Protein AF-W4V9B3-F1 (afdb_monomer_lite)

Foldseek 3Di:
DAEAEAEDPVLFWPDDPVRCVPQPFPDDLVDDPVVNVVSVVVSCVVCVCSVVTDTDPVVVVVVVVVVPDPDDPVQDDDDPASLCVVVNVVVDDLQDAYEYDHRDPAPLCDCDDDDPPNGGRSRPVNVCCVSRVNYD

Structure (mmCIF, N/CA/C/O backbone):
data_AF-W4V9B3-F1
#
_entry.id   AF-W4V9B3-F1
#
loop_
_atom_site.group_PDB
_atom_site.id
_atom_site.type_symbol
_atom_site.label_atom_id
_atom_site.label_alt_id
_atom_site.label_comp_id
_atom_site.label_asym_id
_atom_site.label_entity_id
_atom_site.label_seq_id
_atom_site.pdbx_PDB_ins_code
_atom_site.Cartn_x
_atom_site.Cartn_y
_atom_site.Cartn_z
_atom_site.occupancy
_atom_site.B_iso_or_equiv
_atom_site.auth_seq_id
_atom_site.auth_comp_id
_atom_site.auth_asym_id
_atom_site.auth_atom_id
_atom_site.pdbx_PDB_model_num
ATOM 1 N N . MET A 1 1 ? -18.787 -0.684 14.087 1.00 90.56 1 MET A N 1
ATOM 2 C CA . MET A 1 1 ? -17.705 -1.238 13.248 1.00 90.56 1 MET A CA 1
ATOM 3 C C . MET A 1 1 ? -17.337 -0.197 12.207 1.00 90.56 1 MET A C 1
ATOM 5 O O . MET A 1 1 ? -18.249 0.363 11.611 1.00 90.56 1 MET A O 1
ATOM 9 N N . ILE A 1 2 ? -16.049 0.083 12.020 1.00 94.56 2 ILE A N 1
ATOM 10 C CA . ILE A 1 2 ? -15.542 1.057 11.043 1.00 94.56 2 ILE A CA 1
ATOM 11 C C . ILE A 1 2 ? -14.742 0.297 9.986 1.00 94.56 2 ILE A C 1
ATOM 13 O O . ILE A 1 2 ? -13.841 -0.462 10.332 1.00 94.56 2 ILE A O 1
ATOM 17 N N . GLY A 1 3 ? -15.104 0.469 8.714 1.00 95.56 3 GLY A N 1
ATOM 18 C CA . GLY A 1 3 ? -14.388 -0.134 7.592 1.00 95.56 3 GLY A CA 1
ATOM 19 C C . GLY A 1 3 ? -13.197 0.722 7.172 1.00 95.56 3 GLY A C 1
ATOM 20 O O . GLY A 1 3 ? -13.346 1.931 7.005 1.00 95.56 3 GLY A O 1
ATOM 21 N N . ILE A 1 4 ? -12.039 0.096 6.987 1.00 95.75 4 ILE A N 1
ATOM 22 C CA . ILE A 1 4 ? -10.825 0.721 6.463 1.00 95.75 4 ILE A CA 1
ATOM 23 C C . ILE A 1 4 ? -10.378 -0.087 5.248 1.00 95.75 4 ILE A C 1
ATOM 25 O O . ILE A 1 4 ? -10.245 -1.308 5.321 1.00 95.75 4 ILE A O 1
ATOM 29 N N . LEU A 1 5 ? -10.147 0.607 4.137 1.00 96.00 5 LEU A N 1
ATOM 30 C CA . LEU A 1 5 ? -9.519 0.045 2.950 1.00 96.00 5 LEU A CA 1
ATOM 31 C C . LEU A 1 5 ? -8.094 0.591 2.867 1.00 96.00 5 LEU A C 1
ATOM 33 O O . LEU A 1 5 ? -7.904 1.799 2.735 1.00 96.00 5 LEU A O 1
ATOM 37 N N . SER A 1 6 ? -7.122 -0.308 2.968 1.00 95.75 6 SER A N 1
ATOM 38 C CA . SER A 1 6 ? -5.699 -0.031 2.819 1.00 95.75 6 SER A CA 1
ATOM 39 C C . SER A 1 6 ? -5.209 -0.637 1.511 1.00 95.75 6 SER A C 1
ATOM 41 O O . SER A 1 6 ? -5.557 -1.774 1.191 1.00 95.75 6 SER A O 1
ATOM 43 N N . ILE A 1 7 ? -4.46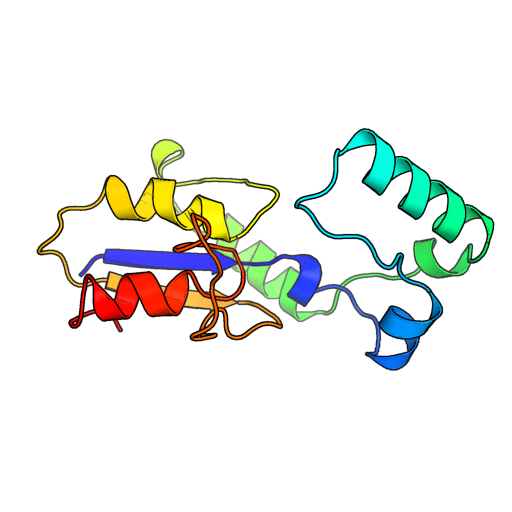1 0.136 0.726 1.00 96.19 7 ILE A N 1
ATOM 44 C CA . ILE A 1 7 ? -4.012 -0.268 -0.608 1.00 96.19 7 ILE A CA 1
ATOM 45 C C . ILE A 1 7 ? -2.563 0.171 -0.778 1.00 96.19 7 ILE A C 1
ATOM 47 O O . ILE A 1 7 ? -2.291 1.373 -0.775 1.00 96.19 7 ILE A O 1
ATOM 51 N N . ASP A 1 8 ? -1.667 -0.791 -0.961 1.00 94.25 8 ASP A N 1
ATOM 52 C CA . ASP A 1 8 ? -0.376 -0.568 -1.597 1.00 94.25 8 ASP A CA 1
ATOM 53 C C . ASP A 1 8 ? -0.545 -0.729 -3.115 1.00 94.25 8 ASP A C 1
ATOM 55 O O . ASP A 1 8 ? -0.987 -1.763 -3.622 1.00 94.25 8 ASP A O 1
ATOM 59 N N . PHE A 1 9 ? -0.240 0.330 -3.865 1.00 93.56 9 PHE A N 1
ATOM 60 C CA . PHE A 1 9 ? -0.404 0.320 -5.316 1.00 93.56 9 PHE A CA 1
ATOM 61 C C . PHE A 1 9 ? 0.681 -0.482 -6.039 1.00 93.56 9 PHE A C 1
ATOM 63 O O . PHE A 1 9 ? 0.445 -0.889 -7.183 1.00 93.56 9 PHE A O 1
ATOM 70 N N . ASP A 1 10 ? 1.801 -0.796 -5.382 1.00 91.06 10 ASP A N 1
ATOM 71 C CA . ASP A 1 10 ? 2.827 -1.679 -5.941 1.00 91.06 10 ASP A CA 1
ATOM 72 C C . ASP A 1 10 ? 2.305 -3.106 -6.156 1.00 91.06 10 ASP A C 1
ATOM 74 O O . ASP A 1 10 ? 2.838 -3.830 -7.014 1.00 91.06 10 ASP A O 1
ATOM 78 N N . TYR A 1 11 ? 1.206 -3.469 -5.471 1.00 93.88 11 TYR A N 1
ATOM 79 C CA . TYR A 1 11 ? 0.410 -4.677 -5.709 1.00 93.88 11 TYR A CA 1
ATOM 80 C C . TYR A 1 11 ? 0.027 -4.855 -7.183 1.00 93.88 11 TYR A C 1
ATOM 82 O O . TYR A 1 11 ? 0.052 -5.957 -7.727 1.00 93.88 11 TYR A O 1
ATOM 90 N N . PHE A 1 12 ? -0.298 -3.755 -7.861 1.00 96.44 12 PHE A N 1
ATOM 91 C CA . PHE A 1 12 ? -0.871 -3.812 -9.201 1.00 96.44 12 PHE A CA 1
ATOM 92 C C . PHE A 1 12 ? 0.162 -3.823 -10.320 1.00 96.44 12 PHE A C 1
ATOM 94 O O . PHE A 1 12 ? -0.212 -4.049 -11.468 1.00 96.44 12 PHE A O 1
ATOM 101 N N . VAL A 1 13 ? 1.438 -3.571 -10.027 1.00 95.25 13 VAL A N 1
ATOM 102 C CA . VAL A 1 13 ? 2.493 -3.517 -11.046 1.00 95.25 13 VAL A CA 1
ATOM 103 C C . VAL A 1 13 ? 2.648 -4.889 -11.710 1.00 95.25 13 VAL A C 1
ATOM 105 O O . VAL A 1 13 ? 2.989 -5.881 -11.059 1.00 95.25 13 VAL A O 1
ATOM 108 N N . ASN A 1 14 ? 2.414 -4.939 -13.025 1.00 96.31 14 ASN A N 1
ATOM 109 C CA . ASN A 1 14 ? 2.417 -6.168 -13.818 1.00 96.31 14 ASN A CA 1
ATOM 110 C C . ASN A 1 14 ? 3.848 -6.600 -14.167 1.00 96.31 14 ASN A C 1
ATOM 112 O O . ASN A 1 14 ? 4.325 -6.427 -15.290 1.00 96.31 14 ASN A O 1
ATOM 116 N N . ALA A 1 15 ? 4.545 -7.122 -13.166 1.00 94.50 15 ALA A N 1
ATOM 117 C CA . ALA A 1 15 ? 5.899 -7.638 -13.277 1.00 94.50 15 ALA A CA 1
ATOM 118 C C . ALA A 1 15 ? 6.039 -8.903 -12.426 1.00 94.50 15 ALA A C 1
ATOM 120 O O . ALA A 1 15 ? 5.587 -8.935 -11.279 1.00 94.50 15 ALA A O 1
ATOM 121 N N . SER A 1 16 ? 6.701 -9.927 -12.974 1.00 92.50 16 SER A N 1
ATOM 122 C CA . SER A 1 16 ? 7.059 -11.124 -12.210 1.00 92.50 16 SER A CA 1
ATOM 123 C C . SER A 1 16 ? 8.061 -10.790 -11.100 1.00 92.50 16 SER A C 1
ATOM 125 O O . SER A 1 16 ? 8.776 -9.789 -11.180 1.00 92.50 16 SER A O 1
ATOM 127 N N . SER A 1 17 ? 8.166 -11.657 -10.091 1.00 90.31 17 SER A N 1
ATOM 128 C CA . SER A 1 17 ? 9.202 -11.552 -9.052 1.00 90.31 17 SER A CA 1
ATOM 129 C C . SER A 1 17 ? 10.605 -11.448 -9.658 1.00 90.31 17 SER A C 1
ATOM 131 O O . SER A 1 17 ? 11.345 -10.526 -9.342 1.00 90.31 17 SER A O 1
ATOM 133 N N . GLN A 1 18 ? 10.919 -12.302 -10.635 1.00 92.75 18 GLN A N 1
ATOM 134 C CA . GLN A 1 18 ? 12.200 -12.279 -11.344 1.00 92.75 18 GLN A CA 1
ATOM 135 C C . GLN A 1 18 ? 12.474 -10.936 -12.042 1.00 92.75 18 GLN A C 1
ATOM 137 O O . GLN A 1 18 ? 13.603 -10.446 -12.023 1.00 92.75 18 GLN A O 1
ATOM 142 N N . ALA A 1 19 ? 11.458 -10.332 -12.667 1.00 92.56 19 ALA A N 1
ATOM 143 C CA . ALA A 1 19 ? 11.604 -9.031 -13.314 1.00 92.56 19 ALA A CA 1
ATOM 144 C C . ALA A 1 19 ? 11.833 -7.913 -12.285 1.00 92.56 19 ALA A C 1
ATOM 146 O O . ALA A 1 19 ? 12.660 -7.030 -12.513 1.00 92.56 19 ALA A O 1
ATOM 147 N N . ARG A 1 20 ? 11.143 -7.967 -11.140 1.00 91.94 20 ARG A N 1
ATOM 148 C CA . ARG A 1 20 ? 11.360 -7.031 -10.030 1.00 91.94 20 ARG A CA 1
ATOM 149 C C . ARG A 1 20 ? 12.799 -7.136 -9.519 1.00 91.94 20 ARG A C 1
ATOM 151 O O . ARG A 1 20 ? 13.507 -6.136 -9.532 1.00 91.94 20 ARG A O 1
ATOM 158 N N . ASP A 1 21 ? 13.270 -8.342 -9.215 1.00 90.88 21 ASP A N 1
ATOM 159 C CA . ASP A 1 21 ? 14.627 -8.574 -8.697 1.00 90.88 21 ASP A CA 1
ATOM 160 C C . ASP A 1 21 ? 15.727 -8.108 -9.664 1.00 90.88 21 ASP A C 1
ATOM 162 O O . ASP A 1 21 ? 16.754 -7.564 -9.252 1.00 90.88 21 ASP A O 1
ATOM 166 N N . MET A 1 22 ? 15.527 -8.310 -10.970 1.00 91.19 22 MET A N 1
ATOM 167 C CA . MET A 1 22 ? 16.522 -7.947 -11.978 1.00 91.19 22 MET A CA 1
ATOM 168 C C . MET A 1 22 ? 16.532 -6.440 -12.264 1.00 91.19 22 MET A C 1
ATOM 170 O O . MET A 1 22 ? 17.596 -5.806 -12.312 1.00 91.19 22 MET A O 1
ATOM 174 N N . TYR A 1 23 ? 15.354 -5.854 -12.475 1.00 93.31 23 TYR A N 1
ATOM 175 C CA . TYR A 1 23 ? 15.243 -4.535 -13.089 1.00 93.31 23 TYR A CA 1
ATOM 176 C C . TYR A 1 23 ? 14.955 -3.416 -12.087 1.00 93.31 23 TYR A C 1
ATOM 178 O O . TYR A 1 23 ? 15.373 -2.283 -12.337 1.00 93.31 23 TYR A O 1
ATOM 186 N N . PHE A 1 24 ? 14.303 -3.693 -10.955 1.00 93.50 24 PHE A N 1
ATOM 187 C CA . PHE A 1 24 ? 13.871 -2.647 -10.025 1.00 93.50 24 PHE A CA 1
ATOM 188 C C . PHE A 1 24 ? 15.050 -2.189 -9.151 1.00 93.50 24 PHE A C 1
ATOM 190 O O . PHE A 1 24 ? 16.014 -2.931 -8.933 1.00 93.50 24 PHE A O 1
ATOM 197 N N . PRO A 1 25 ? 15.064 -0.931 -8.686 1.00 92.38 25 PRO A N 1
ATOM 198 C CA . PRO A 1 25 ? 16.099 -0.473 -7.774 1.00 92.38 25 PRO A CA 1
ATOM 199 C C . PRO A 1 25 ? 15.941 -1.137 -6.401 1.00 92.38 25 PRO A C 1
ATOM 201 O O . PRO A 1 25 ? 14.832 -1.270 -5.899 1.00 92.38 25 PRO A O 1
ATOM 204 N N . ASN A 1 26 ? 17.061 -1.458 -5.747 1.00 85.44 26 ASN A N 1
ATOM 205 C CA . ASN A 1 26 ? 17.074 -1.949 -4.361 1.00 85.44 26 ASN A CA 1
ATOM 206 C C . ASN A 1 26 ? 16.932 -0.777 -3.371 1.00 85.44 26 ASN A C 1
ATOM 208 O O . ASN A 1 26 ? 17.785 -0.575 -2.506 1.00 85.44 26 ASN A O 1
ATOM 212 N N . GLY A 1 27 ? 15.925 0.068 -3.588 1.00 81.31 27 GLY A N 1
ATOM 213 C CA . GLY A 1 27 ? 15.593 1.208 -2.738 1.00 81.31 27 GLY A CA 1
ATOM 214 C C . GLY A 1 27 ? 14.404 0.906 -1.829 1.00 81.31 27 GLY A C 1
ATOM 215 O O . GLY A 1 27 ? 13.700 -0.077 -2.029 1.00 81.31 27 GLY A O 1
ATOM 216 N N . SER A 1 28 ? 14.177 1.768 -0.841 1.00 77.12 28 SER A N 1
ATOM 217 C CA . SER A 1 28 ? 13.000 1.723 0.034 1.00 77.12 28 SER A CA 1
ATOM 218 C C . SER A 1 28 ? 12.418 3.121 0.211 1.00 77.12 28 SER A C 1
ATOM 220 O O . SER A 1 28 ? 13.180 4.091 0.197 1.00 77.12 28 SER A O 1
ATOM 222 N N . ASP A 1 29 ? 11.124 3.227 0.511 1.00 71.19 29 ASP A N 1
ATOM 223 C CA . ASP A 1 29 ? 10.448 4.516 0.767 1.00 71.19 29 ASP A CA 1
ATOM 224 C C . ASP A 1 29 ? 10.954 5.247 2.020 1.00 71.19 29 ASP A C 1
ATOM 226 O O . ASP A 1 29 ? 10.649 6.413 2.249 1.00 71.19 29 ASP A O 1
ATOM 230 N N . GLU A 1 30 ? 11.770 4.586 2.844 1.00 74.12 30 GLU A N 1
ATOM 231 C CA . GLU A 1 30 ? 12.457 5.218 3.976 1.00 74.12 30 GLU A CA 1
ATOM 232 C C . GLU A 1 30 ? 13.711 6.009 3.562 1.00 74.12 30 GLU A C 1
ATOM 234 O O . GLU A 1 30 ? 14.324 6.698 4.380 1.00 74.12 30 GLU A O 1
ATOM 239 N N . MET A 1 31 ? 14.116 5.918 2.294 1.00 84.12 31 MET A N 1
ATOM 240 C CA . MET A 1 31 ? 15.239 6.677 1.754 1.00 84.12 31 MET A CA 1
ATOM 241 C C . MET A 1 31 ? 14.816 8.105 1.387 1.00 84.12 31 MET A C 1
ATOM 243 O O . MET A 1 31 ? 13.664 8.345 1.037 1.00 84.12 31 MET A O 1
ATOM 247 N N . PRO A 1 32 ? 15.754 9.070 1.368 1.00 87.69 32 PRO A N 1
ATOM 248 C CA . PRO A 1 32 ? 15.469 10.402 0.847 1.00 87.69 32 PRO A CA 1
ATOM 249 C C . PRO A 1 32 ? 14.905 10.352 -0.582 1.00 87.69 32 PRO A C 1
ATOM 251 O O . PRO A 1 32 ? 15.508 9.737 -1.466 1.00 87.69 32 PRO A O 1
ATOM 254 N N . ASN A 1 33 ? 13.786 11.045 -0.825 1.00 85.31 33 ASN A N 1
ATOM 255 C CA . ASN A 1 33 ? 13.067 11.013 -2.109 1.00 85.31 33 ASN A CA 1
ATOM 256 C C . ASN A 1 33 ? 13.954 11.334 -3.318 1.00 85.31 33 ASN A C 1
ATOM 258 O O . ASN A 1 33 ? 13.797 10.739 -4.382 1.00 85.31 33 ASN A O 1
ATOM 262 N N . ASN A 1 34 ? 14.909 12.257 -3.171 1.00 91.44 34 ASN A N 1
ATOM 263 C CA . ASN A 1 34 ? 15.858 12.587 -4.235 1.00 91.44 34 ASN A CA 1
ATOM 264 C C . ASN A 1 34 ? 16.736 11.385 -4.618 1.00 91.44 34 ASN A C 1
ATOM 266 O O . ASN A 1 34 ? 16.944 11.135 -5.800 1.00 91.44 34 ASN A O 1
ATOM 270 N N . LYS A 1 35 ? 17.201 10.614 -3.631 1.00 92.25 35 LYS A N 1
ATOM 271 C CA . LYS A 1 35 ? 18.023 9.423 -3.851 1.00 92.25 35 LYS A CA 1
ATOM 272 C C . LYS A 1 35 ? 17.213 8.315 -4.518 1.00 92.25 35 LYS A C 1
ATOM 274 O O . LYS A 1 35 ? 17.687 7.734 -5.490 1.00 92.25 35 LYS A O 1
ATOM 279 N N . LEU A 1 36 ? 15.991 8.066 -4.043 1.00 90.50 36 LEU A N 1
ATOM 280 C CA . LEU A 1 36 ? 15.100 7.070 -4.644 1.00 90.50 36 LEU A CA 1
ATOM 281 C C . LEU A 1 36 ? 14.773 7.426 -6.102 1.00 90.50 36 LEU A C 1
ATOM 283 O O . LEU A 1 36 ? 14.847 6.571 -6.983 1.00 90.50 36 LEU A O 1
ATOM 287 N N . LYS A 1 37 ? 14.503 8.708 -6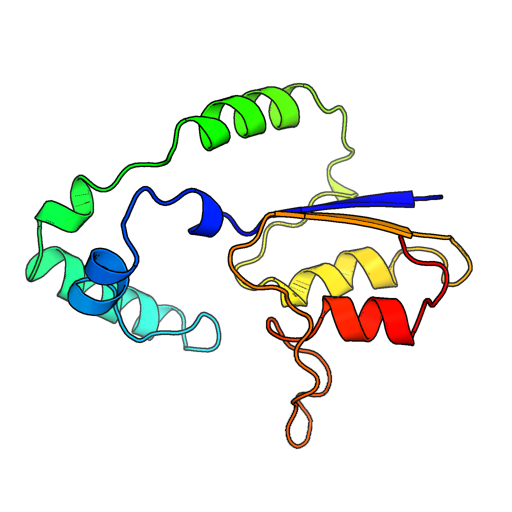.379 1.00 91.69 37 LYS A N 1
ATOM 288 C CA . LYS A 1 37 ? 14.266 9.202 -7.739 1.00 91.69 37 LYS A CA 1
ATOM 289 C C . LYS A 1 37 ? 15.469 8.968 -8.654 1.00 91.69 37 LYS A C 1
ATOM 291 O O . LYS A 1 37 ? 15.291 8.423 -9.739 1.00 91.69 37 LYS A O 1
ATOM 296 N N . SER A 1 38 ? 16.680 9.312 -8.215 1.00 94.69 38 SER A N 1
ATOM 297 C CA . SER A 1 38 ? 17.892 9.081 -9.013 1.00 94.69 38 SER A CA 1
ATOM 298 C C . SER A 1 38 ? 18.151 7.594 -9.280 1.00 94.69 38 SER A C 1
ATOM 300 O O . SER A 1 38 ? 18.569 7.238 -10.379 1.00 94.69 38 SER A O 1
ATOM 302 N N . MET A 1 39 ? 17.850 6.710 -8.321 1.00 94.88 39 MET A N 1
ATOM 303 C CA . MET A 1 39 ? 17.946 5.258 -8.531 1.00 94.88 39 MET A CA 1
ATOM 304 C C . MET A 1 39 ? 16.974 4.781 -9.616 1.00 94.88 39 MET A C 1
ATOM 306 O O . MET A 1 39 ? 17.355 3.995 -10.482 1.00 94.88 39 MET A O 1
ATOM 310 N N . TRP A 1 40 ? 15.734 5.273 -9.608 1.00 94.12 40 TRP A N 1
ATOM 311 C CA . TRP A 1 40 ? 14.770 4.975 -10.667 1.00 94.12 40 TRP A CA 1
ATOM 312 C C . TRP A 1 40 ? 15.201 5.532 -12.027 1.00 94.12 40 TRP A C 1
ATOM 314 O O . TRP A 1 40 ? 15.111 4.818 -13.023 1.00 94.12 40 TRP A O 1
ATOM 324 N N . GLU A 1 41 ? 15.707 6.766 -12.086 1.00 95.31 41 GLU A N 1
ATOM 325 C CA . GLU A 1 41 ? 16.234 7.371 -13.320 1.00 95.31 41 GLU A CA 1
ATOM 326 C C . GLU A 1 41 ? 17.350 6.511 -13.935 1.00 95.31 41 GLU A C 1
ATOM 328 O O . GLU A 1 41 ? 17.303 6.208 -15.128 1.00 95.31 41 GLU A O 1
ATOM 333 N N . GLU A 1 42 ? 18.298 6.033 -13.122 1.00 95.75 42 GLU A N 1
ATOM 334 C CA . GLU A 1 42 ? 19.348 5.109 -13.566 1.00 95.75 42 GLU A CA 1
ATOM 335 C C . GLU A 1 42 ? 18.762 3.799 -14.115 1.00 95.75 42 GLU A C 1
ATOM 337 O O . GLU A 1 42 ? 19.163 3.340 -15.189 1.00 95.75 42 GLU A O 1
ATOM 342 N N . ARG A 1 43 ? 17.788 3.201 -13.413 1.00 95.69 43 ARG A N 1
ATOM 343 C CA . ARG A 1 43 ? 17.138 1.959 -13.859 1.00 95.69 43 ARG A CA 1
ATOM 344 C C . ARG A 1 43 ? 16.401 2.144 -15.181 1.00 95.69 43 ARG A C 1
ATOM 346 O O . ARG A 1 43 ? 16.560 1.306 -16.060 1.00 95.69 43 ARG A O 1
ATOM 353 N N . TYR A 1 44 ? 15.672 3.242 -15.369 1.00 95.81 44 TYR A N 1
ATOM 354 C CA . TYR A 1 44 ? 14.975 3.524 -16.628 1.00 95.81 44 TYR A CA 1
ATOM 355 C C . TYR A 1 44 ? 15.916 3.797 -17.807 1.00 95.81 44 TYR A C 1
ATOM 357 O O . TYR A 1 44 ? 15.527 3.561 -18.953 1.00 95.81 44 TYR A O 1
ATOM 365 N N . LEU A 1 45 ? 17.122 4.317 -17.552 1.00 96.56 45 LEU A N 1
ATOM 366 C CA . LEU A 1 45 ? 18.156 4.476 -18.577 1.00 96.56 45 LEU A CA 1
ATOM 367 C C . LEU A 1 45 ? 18.786 3.132 -18.947 1.00 96.56 45 LEU A C 1
ATOM 369 O O . LEU A 1 45 ? 18.999 2.863 -20.126 1.00 96.56 45 LEU A O 1
ATOM 373 N N . ARG A 1 46 ? 19.068 2.290 -17.947 1.00 96.81 46 ARG A N 1
ATOM 374 C CA . ARG A 1 46 ? 19.692 0.975 -18.147 1.00 96.81 46 ARG A CA 1
ATOM 375 C C . ARG A 1 46 ? 18.731 -0.058 -18.745 1.00 96.81 46 ARG A C 1
ATOM 377 O O . ARG A 1 46 ? 19.166 -0.871 -19.552 1.00 96.81 46 ARG A O 1
ATOM 384 N N . TYR A 1 47 ? 17.454 0.001 -18.372 1.00 95.88 47 TYR A N 1
ATOM 385 C CA . TYR A 1 47 ? 16.407 -0.957 -18.739 1.00 95.88 47 TYR A CA 1
ATOM 386 C C . TYR A 1 47 ? 15.165 -0.222 -19.279 1.00 95.88 47 TYR A C 1
ATOM 388 O O . TYR A 1 47 ? 14.166 -0.065 -18.566 1.00 95.88 47 TYR A O 1
ATOM 396 N N . PRO A 1 48 ? 15.192 0.289 -20.527 1.00 93.75 48 PRO A N 1
ATOM 397 C CA . PRO A 1 48 ? 14.073 1.038 -21.105 1.00 93.75 48 PRO A CA 1
ATOM 398 C C . PRO A 1 48 ? 12.745 0.263 -21.151 1.00 93.75 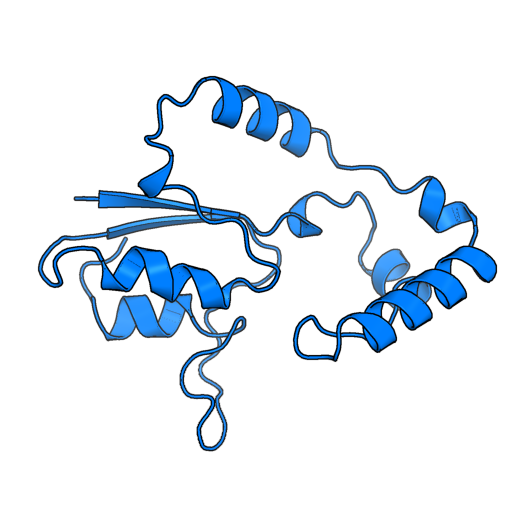48 PRO A C 1
ATOM 400 O O . PRO A 1 48 ? 11.676 0.876 -21.171 1.00 93.75 48 PRO A O 1
ATOM 403 N N . GLU A 1 49 ? 12.794 -1.070 -21.154 1.00 90.25 49 GLU A N 1
ATOM 404 C CA . GLU A 1 49 ? 11.647 -1.977 -21.062 1.00 90.25 49 GLU A CA 1
ATOM 405 C C . GLU A 1 49 ? 10.801 -1.765 -19.805 1.00 90.25 49 GLU A C 1
ATOM 407 O O . GLU A 1 49 ? 9.592 -1.982 -19.863 1.00 90.25 49 GLU A O 1
ATOM 412 N N . LEU A 1 50 ? 11.381 -1.241 -18.717 1.00 93.44 50 LEU A N 1
ATOM 413 C CA . LEU A 1 50 ? 10.638 -0.871 -17.511 1.00 93.44 50 LEU A CA 1
ATOM 414 C C . LEU A 1 50 ? 9.514 0.129 -17.805 1.00 93.44 50 LEU A C 1
ATOM 416 O O . LEU A 1 50 ? 8.472 0.086 -17.164 1.00 93.44 50 LEU A O 1
ATOM 420 N N . LYS A 1 51 ? 9.672 0.991 -18.819 1.00 90.88 51 LYS A N 1
ATOM 421 C CA . LYS A 1 51 ? 8.630 1.951 -19.230 1.00 90.88 51 LYS A CA 1
ATOM 422 C C . LYS A 1 51 ? 7.400 1.280 -19.850 1.00 90.88 51 LYS A C 1
ATOM 424 O O . LYS A 1 51 ? 6.374 1.933 -20.008 1.00 90.88 51 LYS A O 1
ATOM 429 N N . LYS A 1 52 ? 7.515 0.010 -20.251 1.00 92.69 52 LYS A N 1
ATOM 4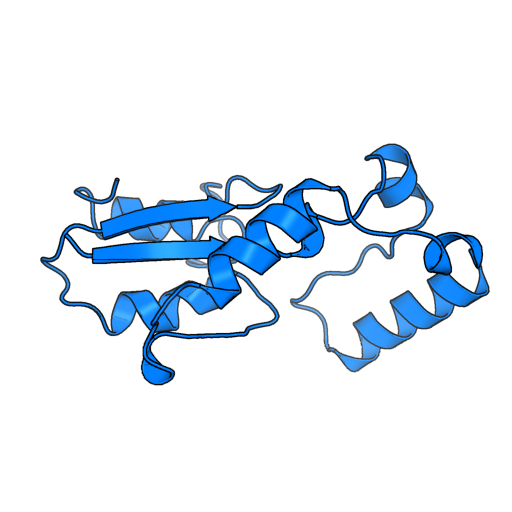30 C CA . LYS A 1 52 ? 6.416 -0.794 -20.803 1.00 92.69 52 LYS A CA 1
ATOM 431 C C . LYS A 1 52 ? 5.673 -1.577 -19.722 1.00 92.69 52 LYS A C 1
ATOM 433 O O . LYS A 1 52 ? 4.630 -2.150 -20.023 1.00 92.69 52 LYS A O 1
ATOM 438 N N . VAL A 1 53 ? 6.207 -1.628 -18.498 1.00 94.62 53 VAL A N 1
ATOM 439 C CA . VAL A 1 53 ? 5.546 -2.291 -17.374 1.00 94.62 53 VAL A CA 1
ATOM 440 C C . VAL A 1 53 ? 4.260 -1.533 -17.067 1.00 94.62 53 VAL A C 1
ATOM 442 O O . VAL A 1 53 ? 4.273 -0.340 -16.768 1.00 94.62 53 VAL A O 1
ATOM 445 N N . GLY A 1 54 ? 3.143 -2.236 -17.208 1.00 95.88 54 GLY A N 1
ATOM 446 C CA . GLY A 1 54 ? 1.817 -1.724 -16.902 1.00 95.88 54 GLY A CA 1
ATOM 447 C C . GLY A 1 54 ? 1.331 -2.189 -15.536 1.00 95.88 54 GLY A C 1
ATOM 448 O O . GLY A 1 54 ? 2.107 -2.549 -14.650 1.00 95.88 54 GLY A O 1
ATOM 449 N N . VAL A 1 55 ? 0.012 -2.227 -15.401 1.00 97.25 55 VAL A N 1
ATOM 450 C CA . VAL A 1 55 ? -0.686 -2.777 -14.239 1.00 97.25 55 VAL A CA 1
ATOM 451 C C . VAL A 1 55 ? -1.533 -3.978 -14.648 1.00 97.25 55 VAL A C 1
ATOM 453 O O . VAL A 1 55 ? -1.871 -4.118 -15.824 1.00 97.25 55 VAL A O 1
ATOM 456 N N . ILE A 1 56 ? -1.835 -4.862 -13.700 1.00 96.88 56 ILE A N 1
ATOM 457 C CA . ILE A 1 56 ? -2.737 -6.005 -13.904 1.00 96.88 56 ILE A CA 1
ATOM 458 C C . ILE A 1 56 ? -4.199 -5.543 -14.019 1.00 96.88 56 ILE A C 1
ATOM 460 O O . ILE A 1 56 ? -4.549 -4.456 -13.553 1.00 96.88 56 ILE A O 1
ATOM 464 N N . ASP A 1 57 ? -5.069 -6.377 -14.594 1.00 97.19 57 ASP A N 1
ATOM 465 C CA . ASP A 1 57 ? -6.471 -6.022 -14.870 1.00 97.19 57 ASP A CA 1
ATOM 466 C C . ASP A 1 57 ? -7.275 -5.652 -13.610 1.00 97.19 57 ASP A C 1
ATOM 468 O O . ASP A 1 57 ? -8.113 -4.742 -13.648 1.00 97.19 57 ASP A O 1
ATOM 472 N N . ASP A 1 58 ? -6.958 -6.270 -12.469 1.00 96.81 58 ASP A N 1
ATOM 473 C CA . ASP A 1 58 ? -7.595 -5.998 -11.173 1.00 96.81 58 ASP A CA 1
ATOM 474 C C . ASP A 1 58 ? -7.487 -4.526 -10.753 1.00 96.81 58 ASP A C 1
ATOM 476 O O . ASP A 1 58 ? -8.378 -3.999 -10.081 1.00 96.81 58 ASP A O 1
ATOM 480 N N . PHE A 1 59 ? -6.447 -3.819 -11.209 1.00 97.69 59 PHE A N 1
ATOM 481 C CA . PHE A 1 59 ? -6.316 -2.381 -10.990 1.00 97.69 59 PHE A CA 1
ATOM 482 C C . PHE A 1 59 ? -7.506 -1.612 -11.562 1.00 97.69 59 PHE A C 1
ATOM 484 O O . PHE A 1 59 ? -8.011 -0.683 -10.933 1.00 97.69 59 PHE A O 1
ATOM 491 N N . TYR A 1 60 ? -7.965 -1.973 -12.761 1.00 97.62 60 TYR A N 1
ATOM 492 C CA . TYR A 1 60 ? -9.058 -1.269 -13.424 1.00 97.62 60 TYR A CA 1
ATOM 493 C C . TYR A 1 60 ? -10.399 -1.559 -12.751 1.00 97.62 60 TYR A C 1
ATOM 495 O O . TYR A 1 60 ? -11.224 -0.647 -12.634 1.00 97.62 60 TYR A O 1
ATOM 503 N N . PHE A 1 61 ? -10.587 -2.782 -12.245 1.00 96.62 61 PHE A N 1
ATOM 504 C CA . PHE A 1 61 ? -11.732 -3.121 -11.404 1.00 96.62 61 PHE A CA 1
ATOM 505 C C . PHE A 1 61 ? -11.729 -2.296 -10.111 1.00 96.62 61 PHE A C 1
ATOM 507 O O . PHE A 1 61 ? -12.702 -1.587 -9.836 1.00 96.62 61 PHE A O 1
ATOM 514 N N . LEU A 1 62 ? -10.616 -2.301 -9.367 1.00 96.62 62 LEU A N 1
ATOM 515 C CA . LEU A 1 62 ? -10.479 -1.526 -8.134 1.00 96.62 62 LEU A CA 1
ATOM 516 C C . LEU A 1 62 ? -10.677 -0.031 -8.395 1.00 96.62 62 LEU A C 1
ATOM 518 O O . LEU A 1 62 ? -11.417 0.635 -7.679 1.00 96.62 62 LEU A O 1
ATOM 522 N N . LYS A 1 63 ? -10.061 0.512 -9.447 1.00 96.38 63 LYS A N 1
ATOM 523 C CA . LYS A 1 63 ? -10.198 1.921 -9.828 1.00 96.38 63 LYS A CA 1
ATOM 524 C C . LYS A 1 63 ? -11.653 2.298 -10.088 1.00 96.38 63 LYS A C 1
ATOM 526 O O . LYS A 1 63 ? -12.071 3.380 -9.680 1.00 96.38 63 LYS A O 1
ATOM 531 N N . LYS A 1 64 ? -12.419 1.443 -10.772 1.00 96.88 64 LYS A N 1
ATOM 532 C CA . LYS A 1 64 ? -13.852 1.670 -10.988 1.00 96.88 64 LYS A CA 1
ATOM 533 C C . LYS A 1 64 ? -14.601 1.674 -9.655 1.00 96.88 64 LYS A C 1
ATOM 535 O O . LYS A 1 64 ? -15.290 2.649 -9.376 1.00 96.88 64 LYS A O 1
ATOM 540 N N . PHE A 1 65 ? -14.383 0.657 -8.823 1.00 95.44 65 PHE A N 1
ATOM 541 C CA . PHE A 1 65 ? -14.983 0.556 -7.492 1.00 95.44 65 PHE A CA 1
ATOM 542 C C . PHE A 1 65 ? -14.700 1.801 -6.638 1.00 95.44 65 PHE A C 1
ATOM 544 O O . PHE A 1 65 ? -15.630 2.438 -6.158 1.00 95.44 65 PHE A O 1
ATOM 551 N N . LEU A 1 66 ? -13.435 2.220 -6.524 1.00 94.12 66 LEU A N 1
ATOM 552 C CA . LEU A 1 66 ? -13.032 3.397 -5.746 1.00 94.12 66 LEU A CA 1
ATOM 553 C C . LEU A 1 66 ? -13.697 4.692 -6.232 1.00 94.12 66 LEU A C 1
ATOM 555 O O . LEU A 1 66 ? -14.015 5.550 -5.415 1.00 94.12 66 LEU A O 1
ATOM 559 N N . LYS A 1 67 ? -13.921 4.844 -7.544 1.00 93.00 67 LYS A N 1
ATOM 560 C CA . LYS A 1 67 ? -14.605 6.018 -8.115 1.00 93.00 67 LYS A CA 1
ATOM 561 C C . LYS A 1 67 ? -16.101 6.063 -7.805 1.00 93.00 67 LYS A C 1
ATOM 563 O O . LYS A 1 67 ? -16.686 7.139 -7.875 1.00 93.00 67 LYS A O 1
ATOM 568 N N . GLU A 1 68 ? -16.710 4.920 -7.514 1.00 95.44 68 GLU A N 1
ATOM 569 C CA . GLU A 1 68 ? -18.127 4.810 -7.155 1.00 95.44 68 GLU A CA 1
ATOM 570 C C . GLU A 1 68 ? -18.350 5.022 -5.646 1.00 95.44 68 GLU A C 1
ATOM 572 O O . GLU A 1 68 ? -19.476 5.264 -5.208 1.00 95.44 68 GLU A O 1
ATOM 577 N N . LEU A 1 69 ? -17.284 4.990 -4.837 1.00 91.31 69 LEU A N 1
ATOM 578 C CA . LEU A 1 69 ? -17.364 5.235 -3.401 1.00 91.31 69 LEU A CA 1
ATOM 579 C C . LEU A 1 69 ? -17.587 6.718 -3.091 1.00 91.31 69 LEU A C 1
ATOM 581 O O . LEU A 1 69 ? -16.830 7.596 -3.500 1.00 91.31 69 LEU A O 1
ATOM 585 N N . SER A 1 70 ? -18.593 6.991 -2.264 1.00 90.00 70 SER A N 1
ATOM 586 C CA . SER A 1 70 ? -18.840 8.318 -1.693 1.00 90.00 70 SER A CA 1
ATOM 587 C C . SER A 1 70 ? -18.134 8.451 -0.341 1.00 90.00 70 SER A C 1
ATOM 589 O O . SER A 1 70 ? -18.765 8.357 0.710 1.00 90.00 70 SER A O 1
ATOM 591 N N . ILE A 1 71 ? -16.807 8.618 -0.366 1.00 90.19 71 ILE A N 1
ATOM 592 C CA . ILE A 1 71 ? -15.985 8.793 0.843 1.00 90.19 71 ILE A CA 1
ATOM 593 C C . ILE A 1 71 ? -15.685 10.286 1.057 1.00 90.19 71 ILE A C 1
ATOM 595 O O . ILE A 1 71 ? -15.168 10.933 0.143 1.00 90.19 71 ILE A O 1
ATOM 599 N N . PRO A 1 72 ? -15.958 10.842 2.254 1.00 91.31 72 PRO A N 1
ATOM 600 C CA . PRO A 1 72 ? -15.554 12.201 2.601 1.00 91.31 72 PRO A CA 1
ATOM 601 C C . PRO A 1 72 ? -14.037 12.390 2.492 1.00 91.31 72 PRO A C 1
ATOM 603 O O . PRO A 1 72 ? -13.259 11.514 2.876 1.00 91.31 72 PRO A O 1
ATOM 606 N N . ARG A 1 73 ? -13.598 13.540 1.975 1.00 89.69 73 ARG A N 1
ATOM 607 C CA . ARG A 1 73 ? -12.185 13.800 1.652 1.00 89.69 73 ARG A CA 1
ATOM 608 C C . ARG A 1 73 ? -11.264 13.681 2.870 1.00 89.69 73 ARG A C 1
ATOM 610 O O . ARG A 1 73 ? -10.119 13.269 2.731 1.00 89.69 73 ARG A O 1
ATOM 617 N N . GLU A 1 74 ? -11.757 14.017 4.053 1.00 89.69 74 GLU A N 1
ATOM 618 C CA . GLU A 1 74 ? -11.061 13.917 5.337 1.00 89.69 74 GLU A CA 1
ATOM 619 C C . GLU A 1 74 ? -10.717 12.476 5.749 1.00 89.69 74 GLU A C 1
ATOM 621 O O . GLU A 1 74 ? -9.791 12.267 6.537 1.00 89.69 74 GLU A O 1
ATOM 626 N N . ASN A 1 75 ? -11.421 11.494 5.180 1.00 91.25 75 ASN A N 1
ATOM 627 C CA . ASN A 1 75 ? -11.199 10.067 5.403 1.00 91.25 75 ASN A CA 1
ATOM 628 C C . ASN A 1 75 ? -10.257 9.451 4.356 1.00 91.25 75 ASN A C 1
ATOM 630 O O . ASN A 1 75 ? -10.029 8.243 4.372 1.00 91.25 75 ASN A O 1
ATOM 634 N N . PHE A 1 76 ? -9.705 10.265 3.451 1.00 91.81 76 PHE A N 1
ATOM 635 C CA . PHE A 1 76 ? -8.745 9.833 2.446 1.00 91.81 76 PHE A CA 1
ATOM 636 C C . PHE A 1 76 ? -7.330 10.274 2.824 1.00 91.81 76 PHE A C 1
ATOM 638 O O . PHE A 1 76 ? -7.074 11.456 3.061 1.00 91.81 76 PHE A O 1
ATOM 645 N N . ILE A 1 77 ? -6.386 9.332 2.827 1.00 92.88 77 ILE A N 1
ATOM 646 C CA . ILE A 1 77 ? -4.958 9.624 2.967 1.00 92.88 77 ILE A CA 1
ATOM 647 C C . ILE A 1 77 ? -4.215 8.985 1.800 1.00 92.88 77 ILE A C 1
ATOM 649 O O . ILE A 1 77 ? -4.310 7.783 1.576 1.00 92.88 77 ILE A O 1
ATOM 653 N N . LYS A 1 78 ? -3.447 9.809 1.084 1.00 92.81 78 LYS A N 1
ATOM 654 C CA . LYS A 1 78 ? -2.397 9.359 0.171 1.00 92.81 78 LYS A CA 1
ATOM 655 C C . LYS A 1 78 ? -1.061 9.553 0.876 1.00 92.81 78 LYS A C 1
ATOM 657 O O . LYS A 1 78 ? -0.790 10.652 1.358 1.00 92.81 78 LYS A O 1
ATOM 662 N N . ALA A 1 79 ? -0.248 8.510 0.916 1.00 91.25 79 ALA A N 1
ATOM 663 C CA . ALA A 1 79 ? 1.081 8.543 1.501 1.00 91.25 79 ALA A CA 1
ATOM 664 C C . ALA A 1 79 ? 2.016 7.623 0.717 1.00 91.25 79 ALA A C 1
ATOM 666 O O . ALA A 1 79 ? 1.548 6.688 0.073 1.00 91.25 79 ALA A O 1
ATOM 667 N N . ASP A 1 80 ? 3.315 7.892 0.811 1.00 86.31 80 ASP A N 1
ATOM 668 C CA . ASP A 1 80 ? 4.361 7.090 0.164 1.00 86.31 80 ASP A CA 1
ATOM 669 C C . ASP A 1 80 ? 4.777 5.882 1.023 1.00 86.31 80 ASP A C 1
ATOM 671 O O . ASP A 1 80 ? 5.567 5.061 0.592 1.00 86.31 80 ASP A O 1
ATOM 675 N N . SER A 1 81 ? 4.267 5.760 2.255 1.00 87.88 81 SER A N 1
ATOM 676 C CA . SER A 1 81 ? 4.548 4.621 3.129 1.00 87.88 81 SER A CA 1
ATOM 677 C C . SER A 1 81 ? 3.281 4.132 3.807 1.00 87.88 81 SER A C 1
ATOM 679 O O . SER A 1 81 ? 2.518 4.909 4.390 1.00 87.88 81 SER A O 1
ATOM 681 N N . HIS A 1 82 ? 3.095 2.817 3.807 1.00 90.25 82 HIS A N 1
ATOM 682 C CA . HIS A 1 82 ? 1.906 2.178 4.361 1.00 90.25 82 HIS A CA 1
ATOM 683 C C . HIS A 1 82 ? 1.735 2.396 5.867 1.00 90.25 82 HIS A C 1
ATOM 685 O O . HIS A 1 82 ? 0.616 2.500 6.368 1.00 90.25 82 HIS A O 1
ATOM 691 N N . LYS A 1 83 ? 2.838 2.643 6.590 1.00 91.06 83 LYS A N 1
ATOM 692 C CA . LYS A 1 83 ? 2.795 3.006 8.016 1.00 91.06 83 LYS A CA 1
ATOM 693 C C . LYS A 1 83 ? 1.968 4.271 8.285 1.00 91.06 83 LYS A C 1
ATOM 695 O O . LYS A 1 83 ? 1.432 4.442 9.379 1.00 91.06 83 LYS A O 1
ATOM 700 N N . SER A 1 84 ? 1.786 5.146 7.294 1.00 92.75 84 SER A N 1
ATOM 701 C CA . SER A 1 84 ? 0.942 6.336 7.428 1.00 92.75 84 SER A CA 1
ATOM 702 C C . SER A 1 84 ? -0.539 6.035 7.679 1.00 92.75 84 SER A C 1
ATOM 704 O O . SER A 1 84 ? -1.253 6.938 8.117 1.00 92.75 84 SER A O 1
ATOM 706 N N . ILE A 1 85 ? -1.008 4.792 7.502 1.00 93.06 85 ILE A N 1
ATOM 707 C CA . ILE A 1 85 ? -2.368 4.383 7.893 1.00 93.06 85 ILE A CA 1
ATOM 708 C C . ILE A 1 85 ? -2.663 4.651 9.377 1.00 93.06 85 ILE A C 1
ATOM 710 O O . ILE A 1 85 ? -3.808 4.931 9.748 1.00 93.06 85 ILE A O 1
ATOM 714 N N . LYS A 1 86 ? -1.619 4.678 10.217 1.00 92.38 86 LYS A N 1
ATOM 715 C CA . LYS A 1 86 ? -1.702 5.063 11.630 1.00 92.38 86 LYS A CA 1
ATOM 716 C C . LYS A 1 86 ? -2.450 6.383 11.822 1.00 92.38 86 LYS A C 1
ATOM 718 O O . LYS A 1 86 ? -3.287 6.491 12.712 1.00 92.38 86 LYS A O 1
ATOM 723 N N . ASN A 1 87 ? -2.230 7.340 10.919 1.00 92.19 87 ASN A N 1
ATOM 724 C CA . ASN A 1 87 ? -2.840 8.666 10.966 1.00 92.19 87 ASN A CA 1
ATOM 725 C C . ASN A 1 87 ? -4.370 8.626 10.832 1.00 92.19 87 ASN A C 1
ATOM 727 O O . ASN A 1 87 ? -5.038 9.509 11.364 1.00 92.19 87 ASN A O 1
ATOM 731 N N . ILE A 1 88 ? -4.933 7.638 10.121 1.00 92.38 88 ILE A N 1
ATOM 732 C CA . ILE A 1 88 ? -6.387 7.410 10.077 1.00 92.38 88 ILE A CA 1
ATOM 733 C C . ILE A 1 88 ? -6.825 6.726 11.367 1.00 92.38 88 ILE A C 1
ATOM 735 O O . ILE A 1 88 ? -7.744 7.195 12.033 1.00 92.38 88 ILE A O 1
ATOM 739 N N . ILE A 1 89 ? -6.158 5.631 11.734 1.00 93.81 89 ILE A N 1
ATOM 740 C CA . ILE A 1 89 ? -6.566 4.766 12.847 1.00 93.81 89 ILE A CA 1
ATOM 741 C C . ILE A 1 89 ? -6.588 5.529 14.177 1.00 93.81 89 ILE A C 1
ATOM 743 O O . ILE A 1 89 ? -7.520 5.363 14.967 1.00 93.81 89 ILE A O 1
ATOM 747 N N . GLU A 1 90 ? -5.612 6.403 14.418 1.00 92.94 90 GLU A N 1
ATOM 748 C CA . GLU A 1 90 ? -5.525 7.214 15.639 1.00 92.94 90 GLU A CA 1
ATOM 749 C C . GLU A 1 90 ? -6.647 8.251 15.773 1.00 92.94 90 GLU A C 1
ATOM 751 O O . GLU A 1 90 ? -6.984 8.633 16.893 1.00 92.94 90 GLU A O 1
ATOM 756 N N . ARG A 1 91 ? -7.279 8.662 14.666 1.00 93.06 91 ARG A N 1
ATOM 757 C CA . ARG A 1 91 ? -8.451 9.558 14.688 1.00 93.06 91 ARG A CA 1
ATOM 758 C C . ARG A 1 91 ? -9.742 8.823 15.050 1.00 93.06 91 ARG A C 1
ATOM 760 O O . ARG A 1 91 ? -10.725 9.460 15.418 1.00 93.06 91 ARG A O 1
ATOM 767 N N . LEU A 1 92 ? -9.760 7.495 14.932 1.00 93.44 92 LEU A N 1
ATOM 768 C CA . LEU A 1 92 ? -10.938 6.679 15.212 1.00 93.44 92 LEU A CA 1
ATOM 769 C C . LEU A 1 92 ? -11.052 6.365 16.712 1.00 93.44 92 LEU A C 1
ATOM 771 O O . LEU A 1 92 ? -10.031 6.112 17.362 1.00 93.44 92 LEU A O 1
ATOM 775 N N . PRO A 1 93 ? -12.275 6.274 17.272 1.00 93.81 93 PRO A N 1
ATOM 776 C CA . PRO A 1 93 ? -12.461 5.922 18.676 1.00 93.81 93 PRO A CA 1
ATOM 777 C C . PRO A 1 93 ? -11.802 4.581 19.019 1.00 93.81 93 PRO A C 1
ATOM 779 O O . PRO A 1 93 ? -12.045 3.576 18.353 1.00 93.81 93 PRO A O 1
ATOM 782 N N . ARG A 1 94 ? -11.017 4.534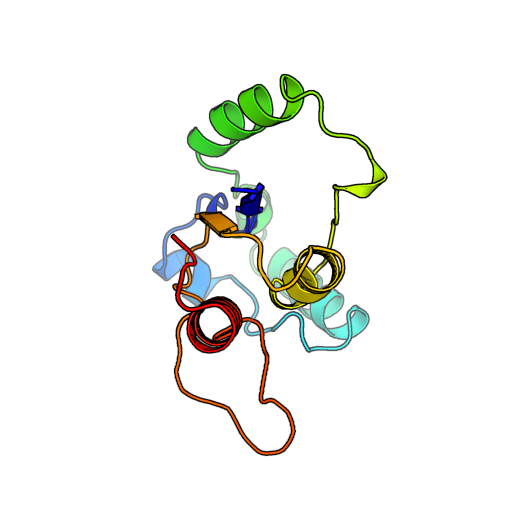 20.105 1.00 90.94 94 ARG A N 1
ATOM 783 C CA . ARG A 1 94 ? -10.259 3.328 20.498 1.00 90.94 94 ARG A CA 1
ATOM 784 C C . ARG A 1 94 ? -11.120 2.085 20.736 1.00 90.94 94 ARG A C 1
ATOM 786 O O . ARG A 1 94 ? -10.643 0.984 20.529 1.00 90.94 94 ARG A O 1
ATOM 793 N N . LYS A 1 95 ? -12.373 2.262 21.168 1.00 90.50 95 LYS A N 1
ATOM 794 C CA . LYS A 1 95 ? -13.321 1.165 21.444 1.00 90.50 95 LYS A CA 1
ATOM 795 C C . LYS A 1 95 ? -14.099 0.695 20.209 1.00 90.50 95 LYS A C 1
ATOM 797 O O . LYS A 1 95 ? -14.968 -0.160 20.329 1.00 90.50 95 LYS A O 1
ATOM 802 N N . SER A 1 96 ? -13.891 1.320 19.050 1.00 93.31 96 SER A N 1
ATOM 803 C CA . SER A 1 96 ? -14.571 0.910 17.824 1.00 93.31 96 SER A CA 1
ATOM 804 C C . SER A 1 96 ? -13.852 -0.262 17.179 1.00 93.31 96 SER A C 1
ATOM 806 O O . SER A 1 96 ? -12.703 -0.119 16.769 1.00 93.31 96 SER A O 1
ATOM 808 N N . GLN A 1 97 ? -14.586 -1.356 16.988 1.00 94.81 97 GLN A N 1
ATOM 809 C CA . GLN A 1 97 ? -14.154 -2.461 16.145 1.00 94.81 97 GLN A CA 1
ATOM 810 C C . GLN A 1 97 ? -13.817 -1.972 14.736 1.00 94.81 97 GLN A C 1
ATOM 812 O O . GLN A 1 97 ? -14.644 -1.315 14.084 1.00 94.81 97 GLN A O 1
ATOM 817 N N . LEU A 1 98 ? -12.634 -2.347 14.261 1.00 96.81 98 LEU A N 1
ATOM 818 C CA . LEU A 1 98 ? -12.173 -2.085 12.905 1.00 96.81 98 LEU A CA 1
ATOM 819 C C . LEU A 1 98 ? -12.407 -3.313 12.021 1.00 96.81 98 LEU A C 1
ATOM 821 O O . LEU A 1 98 ? -12.269 -4.445 12.476 1.00 96.81 98 LEU A O 1
ATOM 825 N N . LYS A 1 99 ? -12.762 -3.073 10.759 1.00 96.81 99 LYS A N 1
ATOM 826 C CA . LYS A 1 99 ? -12.699 -4.067 9.688 1.00 96.81 99 LYS A CA 1
ATOM 827 C C . LYS A 1 99 ? -11.718 -3.557 8.644 1.00 96.81 99 LYS A C 1
ATOM 829 O O . LYS A 1 99 ? -12.025 -2.564 7.982 1.00 96.81 99 LYS A O 1
ATOM 834 N N . ILE A 1 100 ? -10.565 -4.199 8.516 1.00 95.81 100 ILE A N 1
ATOM 835 C CA . ILE A 1 100 ? -9.477 -3.740 7.653 1.00 95.81 100 ILE A CA 1
ATOM 836 C C . ILE A 1 100 ? -9.354 -4.678 6.457 1.00 95.81 100 ILE A C 1
ATOM 838 O O . ILE A 1 100 ? -9.105 -5.868 6.601 1.00 95.81 100 ILE A O 1
ATOM 842 N N . VAL A 1 101 ? -9.509 -4.126 5.257 1.00 95.81 101 VAL A N 1
ATOM 843 C CA . VAL A 1 101 ? -9.139 -4.809 4.014 1.00 95.81 101 VAL A CA 1
ATOM 844 C C . VAL A 1 101 ? -7.793 -4.248 3.581 1.00 95.81 101 VAL A C 1
ATOM 846 O O . VAL A 1 101 ? -7.713 -3.058 3.281 1.00 95.81 101 VAL A O 1
ATOM 849 N N . ASN A 1 102 ? -6.755 -5.088 3.579 1.00 95.56 102 ASN A N 1
ATOM 850 C CA . ASN A 1 102 ? -5.412 -4.723 3.134 1.00 95.56 102 ASN A CA 1
ATOM 851 C C . ASN A 1 102 ? -5.112 -5.360 1.774 1.00 95.56 102 ASN A C 1
ATOM 853 O O . ASN A 1 102 ? -5.114 -6.585 1.662 1.00 95.56 102 ASN A O 1
ATOM 857 N N . ILE A 1 103 ? -4.885 -4.536 0.753 1.00 95.94 103 ILE A N 1
ATOM 858 C CA . ILE A 1 103 ? -4.432 -4.967 -0.572 1.00 95.94 103 ILE A CA 1
ATOM 859 C C . ILE A 1 103 ? -2.948 -4.627 -0.664 1.00 95.94 103 ILE A C 1
ATOM 861 O O . ILE A 1 103 ? -2.607 -3.459 -0.829 1.00 95.94 103 ILE A O 1
ATOM 865 N N . ASP A 1 104 ? -2.091 -5.635 -0.523 1.00 94.25 104 ASP A N 1
ATOM 866 C CA . ASP A 1 104 ? -0.634 -5.485 -0.487 1.00 94.25 104 ASP A CA 1
ATOM 867 C C . ASP A 1 104 ? 0.043 -6.801 -0.922 1.00 94.25 104 ASP A C 1
ATOM 869 O O . ASP A 1 104 ? -0.551 -7.880 -0.829 1.00 94.25 104 ASP A O 1
ATOM 873 N N . PHE A 1 105 ? 1.276 -6.721 -1.428 1.00 88.44 105 PHE A N 1
ATOM 874 C CA . PHE A 1 105 ? 2.148 -7.888 -1.608 1.00 88.44 105 PHE A CA 1
ATOM 875 C C . PHE A 1 105 ? 2.712 -8.399 -0.278 1.00 88.44 105 PHE A C 1
ATOM 877 O O . PHE A 1 105 ? 3.028 -9.584 -0.148 1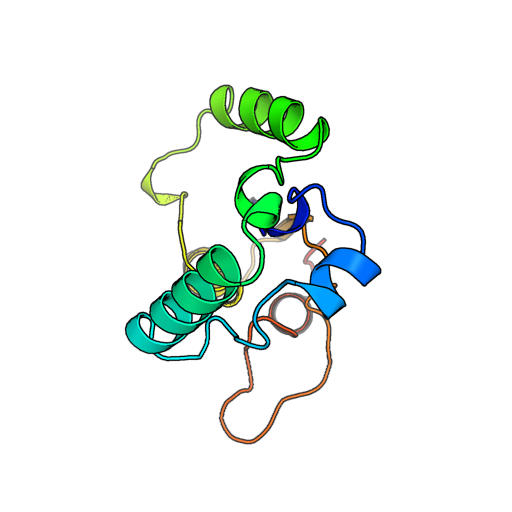.00 88.44 105 PHE A O 1
ATOM 884 N N . HIS A 1 106 ? 2.862 -7.511 0.695 1.00 89.50 106 HIS A N 1
ATOM 885 C CA . HIS A 1 106 ? 3.378 -7.782 2.019 1.00 89.50 106 HIS A CA 1
ATOM 886 C C . HIS A 1 106 ? 2.230 -8.076 2.985 1.00 89.50 106 HIS A C 1
ATOM 888 O O . HIS A 1 106 ? 1.108 -7.599 2.859 1.00 89.50 106 HIS A O 1
ATOM 894 N N . HIS A 1 107 ? 2.508 -8.895 3.995 1.00 90.56 107 HIS A N 1
ATOM 895 C CA . HIS A 1 107 ? 1.514 -9.193 5.024 1.00 90.56 107 HIS A CA 1
ATOM 896 C C . HIS A 1 107 ? 1.376 -8.079 6.072 1.00 90.56 107 HIS A C 1
ATOM 898 O O . HIS A 1 107 ? 0.437 -8.117 6.863 1.00 90.56 107 HIS A O 1
ATOM 904 N N . ASP A 1 108 ? 2.349 -7.164 6.150 1.00 92.19 108 ASP A N 1
ATOM 905 C CA . ASP A 1 108 ? 2.472 -6.108 7.169 1.00 92.19 108 ASP A CA 1
ATOM 906 C C . ASP A 1 108 ? 2.334 -6.591 8.618 1.00 92.19 108 ASP A C 1
ATOM 908 O O . ASP A 1 108 ? 1.896 -5.874 9.526 1.00 92.19 108 ASP A O 1
ATOM 912 N N . TYR A 1 109 ? 2.706 -7.852 8.837 1.00 94.50 109 TYR A N 1
ATOM 913 C CA . TYR A 1 109 ? 2.464 -8.580 10.077 1.00 94.50 109 TYR A CA 1
ATOM 914 C C . TYR A 1 109 ? 3.746 -9.103 10.736 1.00 94.50 109 TYR A C 1
ATOM 916 O O . TYR A 1 109 ? 3.707 -9.958 11.630 1.00 94.50 109 TYR A O 1
ATOM 924 N N . TYR A 1 110 ? 4.915 -8.620 10.308 1.00 92.00 110 TYR A N 1
ATOM 925 C CA . TYR A 1 110 ? 6.177 -9.049 10.898 1.00 92.00 110 TYR A CA 1
ATOM 926 C C . TYR A 1 110 ? 6.225 -8.707 12.391 1.00 92.00 110 TYR A C 1
ATOM 928 O O . TYR A 1 110 ? 5.758 -7.663 12.834 1.00 92.00 110 TYR A O 1
ATOM 936 N N . HIS A 1 111 ? 6.814 -9.585 13.209 1.00 88.00 111 HIS A N 1
ATOM 937 C CA . HIS A 1 111 ? 7.020 -9.260 14.627 1.00 88.00 111 HIS A CA 1
ATOM 938 C C . HIS A 1 111 ? 8.148 -8.253 14.842 1.00 88.00 111 HIS A C 1
ATOM 940 O O . HIS A 1 111 ? 8.229 -7.613 15.885 1.00 88.00 111 HIS A O 1
ATOM 946 N N . TYR A 1 112 ? 9.074 -8.198 13.892 1.00 79.25 112 TYR A N 1
ATOM 947 C CA . TYR A 1 112 ? 10.378 -7.605 14.084 1.00 79.25 112 TYR A CA 1
ATOM 948 C C . TYR A 1 112 ? 10.321 -6.072 14.065 1.00 79.25 112 TYR A C 1
ATOM 950 O O . TYR A 1 112 ? 9.658 -5.457 13.231 1.00 79.25 112 TYR A O 1
ATOM 958 N N . TYR A 1 113 ? 11.045 -5.478 15.006 1.00 83.38 113 TYR A N 1
ATOM 959 C CA . TYR A 1 113 ? 11.383 -4.063 15.087 1.00 83.38 113 TYR A CA 1
ATOM 960 C C . TYR A 1 113 ? 12.700 -3.933 15.859 1.00 83.38 113 TYR A C 1
ATOM 962 O O . TYR A 1 113 ? 13.083 -4.838 16.608 1.00 83.38 113 TYR A O 1
ATOM 970 N N . ARG A 1 114 ? 13.416 -2.819 15.685 1.00 79.00 114 ARG A N 1
ATOM 971 C CA . ARG A 1 114 ? 14.628 -2.509 16.459 1.00 79.00 114 ARG A CA 1
ATOM 972 C C . ARG A 1 114 ? 14.562 -1.092 17.010 1.00 79.00 114 ARG A C 1
ATOM 974 O O . ARG A 1 114 ? 14.164 -0.167 16.310 1.00 79.00 114 ARG A O 1
ATOM 981 N N . GLY A 1 115 ? 15.010 -0.922 18.254 1.00 83.06 115 GLY A N 1
ATOM 982 C CA . GLY A 1 115 ? 15.071 0.385 18.909 1.00 83.06 115 GLY A CA 1
ATOM 983 C C . GLY A 1 115 ? 13.720 1.102 18.887 1.00 83.06 115 GLY A C 1
ATOM 984 O O . GLY A 1 115 ? 12.726 0.565 19.367 1.00 83.06 115 GLY A O 1
ATOM 985 N N . ASN A 1 116 ? 13.695 2.298 18.296 1.00 82.31 116 ASN A N 1
ATOM 986 C CA . ASN A 1 116 ? 12.518 3.170 18.252 1.00 82.31 116 ASN A CA 1
ATOM 987 C C . ASN A 1 116 ? 11.542 2.861 17.098 1.00 82.31 116 ASN A C 1
ATOM 989 O O . ASN A 1 116 ? 10.531 3.545 16.968 1.00 82.31 116 ASN A O 1
ATOM 993 N N . ASP A 1 117 ? 11.804 1.841 16.276 1.00 86.00 117 ASP A N 1
ATOM 994 C CA . ASP A 1 117 ? 10.994 1.493 15.099 1.00 86.00 117 ASP A CA 1
ATOM 995 C C . ASP A 1 117 ? 9.841 0.521 15.420 1.00 86.00 117 ASP A C 1
ATOM 997 O O . ASP A 1 117 ? 9.544 -0.414 14.682 1.00 86.00 117 ASP A O 1
ATOM 1001 N N . TYR A 1 118 ? 9.200 0.701 16.578 1.00 88.88 118 TYR A N 1
ATOM 1002 C CA . TYR A 1 118 ? 8.126 -0.179 17.062 1.00 88.88 118 TYR A CA 1
ATOM 1003 C C . TYR A 1 118 ? 6.974 -0.346 16.051 1.00 88.88 118 TYR A C 1
ATOM 1005 O O . TYR A 1 118 ? 6.332 -1.396 16.007 1.00 88.88 118 TYR A O 1
ATOM 1013 N N . TYR A 1 119 ? 6.741 0.674 15.223 1.00 90.25 119 TYR A N 1
ATOM 1014 C CA . TYR A 1 119 ? 5.700 0.713 14.205 1.00 90.25 119 TYR A CA 1
ATOM 1015 C C . TYR A 1 119 ? 6.293 1.148 12.857 1.00 90.25 119 TYR A C 1
ATOM 1017 O O . TYR A 1 119 ? 6.720 2.295 12.712 1.00 90.25 119 TYR A O 1
ATOM 1025 N N . ASN A 1 120 ? 6.258 0.259 11.866 1.00 90.50 120 ASN A N 1
ATOM 1026 C CA . ASN A 1 120 ? 6.808 0.455 10.523 1.00 90.50 120 ASN A CA 1
ATOM 1027 C C . ASN A 1 120 ? 5.902 -0.168 9.448 1.00 90.50 120 ASN A C 1
ATOM 1029 O O . ASN A 1 120 ? 4.863 -0.744 9.763 1.00 90.50 120 ASN A O 1
ATOM 1033 N N . CYS A 1 121 ? 6.267 -0.034 8.168 1.00 88.31 121 CYS A N 1
ATOM 1034 C CA . CYS A 1 121 ? 5.469 -0.588 7.068 1.00 88.31 121 CYS A CA 1
ATOM 1035 C C . CYS A 1 121 ? 5.350 -2.117 7.147 1.00 88.31 121 CYS A C 1
ATOM 1037 O O . CYS A 1 121 ? 4.280 -2.647 6.906 1.00 88.31 121 CYS A O 1
ATOM 1039 N N . GLY A 1 122 ? 6.388 -2.828 7.587 1.00 90.00 122 GLY A N 1
ATOM 1040 C CA . GLY A 1 122 ? 6.363 -4.289 7.663 1.00 90.00 122 GLY A CA 1
ATOM 1041 C C . GLY A 1 122 ? 5.557 -4.872 8.830 1.00 90.00 122 GLY A C 1
ATOM 1042 O O . GLY A 1 122 ? 5.349 -6.086 8.860 1.00 90.00 122 GLY A O 1
ATOM 1043 N N . ASN A 1 123 ? 5.135 -4.069 9.813 1.00 93.38 123 ASN A N 1
ATOM 1044 C CA . ASN A 1 123 ? 4.468 -4.572 11.019 1.00 93.38 123 ASN A CA 1
ATOM 1045 C C . ASN A 1 123 ? 3.218 -3.798 11.456 1.00 93.38 123 ASN A C 1
ATOM 1047 O O . ASN A 1 123 ? 2.644 -4.122 12.502 1.00 93.38 123 ASN A O 1
ATOM 1051 N N . TRP A 1 124 ? 2.798 -2.778 10.706 1.00 94.06 124 TRP A N 1
ATOM 1052 C CA . TRP A 1 124 ? 1.743 -1.873 11.149 1.00 94.06 124 TRP A CA 1
ATOM 1053 C C . TRP A 1 124 ? 0.441 -2.607 11.487 1.00 94.06 124 TRP A C 1
ATOM 1055 O O . TRP A 1 124 ? -0.183 -2.309 12.509 1.00 94.06 124 TRP A O 1
ATOM 1065 N N . LEU A 1 125 ? 0.050 -3.596 10.677 1.00 95.06 125 LEU A N 1
ATOM 1066 C CA . LEU A 1 125 ? -1.215 -4.308 10.844 1.00 95.06 125 LEU A CA 1
ATOM 1067 C C . LEU A 1 125 ? -1.188 -5.146 12.116 1.00 95.06 125 LEU A C 1
ATOM 1069 O O . LEU A 1 125 ? -2.151 -5.155 12.885 1.00 95.06 125 LEU A O 1
ATOM 1073 N N . ARG A 1 126 ? -0.048 -5.782 12.389 1.00 94.44 126 ARG A N 1
ATOM 1074 C CA . ARG A 1 126 ? 0.162 -6.500 13.644 1.00 94.44 126 ARG A CA 1
ATOM 1075 C C . ARG A 1 126 ? -0.005 -5.590 14.853 1.00 94.44 126 ARG A C 1
ATOM 1077 O O . ARG A 1 126 ? -0.700 -5.968 15.791 1.00 94.44 126 ARG A O 1
ATOM 1084 N N . ARG A 1 127 ? 0.588 -4.394 14.827 1.00 93.75 127 ARG A N 1
ATOM 1085 C CA . ARG A 1 127 ? 0.479 -3.437 15.941 1.00 93.75 127 ARG A CA 1
ATOM 1086 C C . ARG A 1 127 ? -0.962 -3.007 16.168 1.00 93.75 127 ARG A C 1
ATOM 1088 O O . ARG A 1 127 ? -1.413 -2.969 17.306 1.00 93.75 127 ARG A O 1
ATOM 1095 N N . VAL A 1 128 ? -1.708 -2.766 15.093 1.00 94.31 128 VAL A N 1
ATOM 1096 C CA . VAL A 1 128 ? -3.135 -2.434 15.182 1.00 94.31 128 VAL A CA 1
ATOM 1097 C C . VAL A 1 128 ? -3.932 -3.569 15.824 1.00 94.31 128 VAL A C 1
ATOM 1099 O O . VAL A 1 128 ? -4.733 -3.300 16.712 1.00 94.31 128 VAL A O 1
ATOM 1102 N N . VAL A 1 129 ? -3.705 -4.822 15.422 1.00 93.88 129 VAL A N 1
ATOM 1103 C CA . VAL A 1 129 ? -4.411 -5.986 15.986 1.00 93.88 129 VAL A CA 1
ATOM 1104 C C . VAL A 1 129 ? -4.034 -6.223 17.451 1.00 93.88 129 VAL A C 1
ATOM 1106 O O . VAL A 1 129 ? -4.900 -6.535 18.262 1.00 93.88 129 VAL A O 1
ATOM 1109 N N . GLU A 1 130 ? -2.770 -6.032 17.829 1.00 92.88 130 GLU A N 1
ATOM 1110 C CA . GLU A 1 130 ? -2.328 -6.137 19.227 1.00 92.88 130 GLU A CA 1
ATOM 1111 C C . GLU A 1 130 ? -2.938 -5.033 20.113 1.00 92.88 130 GLU A C 1
ATOM 1113 O O . GLU A 1 130 ? -3.354 -5.300 21.240 1.00 92.88 130 GLU A O 1
ATOM 1118 N N . GLU A 1 131 ? -3.034 -3.801 19.606 1.00 91.62 131 GLU A N 1
ATOM 1119 C CA . GLU A 1 131 ? -3.599 -2.655 20.331 1.00 91.62 131 GLU A CA 1
ATOM 1120 C C . GLU A 1 131 ? -5.139 -2.631 20.330 1.00 91.62 131 GLU A C 1
ATOM 1122 O O . GLU A 1 131 ? -5.756 -2.051 21.229 1.00 91.62 131 GLU A O 1
ATOM 1127 N N . ARG A 1 132 ? -5.769 -3.239 19.317 1.00 92.94 132 ARG A N 1
ATOM 1128 C CA . ARG A 1 132 ? -7.223 -3.318 19.107 1.00 92.94 132 ARG A CA 1
ATOM 1129 C C . ARG A 1 132 ? -7.604 -4.742 18.707 1.00 92.94 132 ARG A C 1
ATOM 1131 O O . ARG A 1 132 ? -7.879 -5.024 17.540 1.00 92.94 132 ARG A O 1
ATOM 1138 N N . SER A 1 133 ? -7.621 -5.637 19.691 1.00 89.69 133 SER A N 1
ATOM 1139 C CA . SER A 1 133 ? -7.787 -7.088 19.503 1.00 89.69 133 SER A CA 1
ATOM 1140 C C . SER A 1 133 ? -9.128 -7.531 18.915 1.00 89.69 133 SER A C 1
ATOM 1142 O O . SER A 1 133 ? -9.265 -8.683 18.513 1.00 89.69 133 SER A O 1
ATOM 1144 N N . ASP A 1 134 ? -10.115 -6.638 18.832 1.00 91.56 134 ASP A N 1
ATOM 1145 C CA . ASP A 1 134 ? -11.394 -6.880 18.168 1.00 91.56 134 ASP A CA 1
ATOM 1146 C C . ASP A 1 134 ? -11.373 -6.570 16.659 1.00 91.56 134 ASP A C 1
ATOM 1148 O O . ASP A 1 134 ? -12.389 -6.788 15.989 1.00 91.56 134 ASP A O 1
ATOM 1152 N N . THR A 1 135 ? -10.245 -6.084 16.124 1.00 91.56 135 THR A N 1
ATOM 1153 C CA . THR A 1 135 ? -10.025 -5.834 14.690 1.00 91.56 135 THR A CA 1
ATOM 1154 C C . THR A 1 135 ? -10.209 -7.112 13.871 1.00 91.56 135 THR A C 1
ATOM 1156 O O . THR A 1 135 ? -9.737 -8.182 14.255 1.00 91.56 135 THR A O 1
ATOM 1159 N N . LYS A 1 136 ? -10.903 -6.985 12.737 1.00 86.56 136 LYS A N 1
ATOM 1160 C CA . LYS A 1 136 ? -11.191 -8.061 11.783 1.00 86.56 136 LYS A CA 1
ATOM 1161 C C . LYS A 1 136 ? -10.653 -7.766 10.395 1.00 86.56 136 LYS A C 1
ATOM 1163 O O . LYS A 1 136 ? -10.624 -6.571 10.020 1.00 86.56 136 LYS A O 1
#

pLDDT: mean 91.97, std 4.57, range [71.19, 97.69]

Sequence (136 aa):
MIGILSIDFDYFVNASSQARDMYFPNGSDEMPNNKLKSMWEERYLRYPELKKVGVIDDFYFLKKFLKELSIPRENFIKADSHKSIKNIIERLPRKSQLKIVNIDFHHDYYHYYRGNDYYNCGNWLRRVVEERSDTK

Secondary structure (DSSP, 8-state):
-EEEEEE-GGGGB---HHHHHHHS-S--TTS-HHHHHHHHHHHHHH-GGGGG--B-THHHHHHHHHHH----GGG----SSGGGGHHHHTTS-TTSPEEEEEE-SS-S------TT-SS-TTTHHHHHHHHSTT--

Radius of gyration: 17.03 Å; chains: 1; bounding box: 38×26×42 Å

Organism: NCBI:txid1294263